Protein AF-A0A2V5J7X0-F1 (afdb_monomer_lite)

Foldseek 3Di:
DDDDDDPDPDDPDDPDDDDDDDDDPVVPVVVVVVVLCVCVVVVNDVHSVPDPPDDDPDDDDD

Structure (mmCIF, N/CA/C/O backbone):
data_AF-A0A2V5J7X0-F1
#
_entry.id   AF-A0A2V5J7X0-F1
#
loop_
_atom_site.group_PDB
_atom_site.id
_atom_site.type_symbol
_atom_site.label_atom_id
_atom_site.label_alt_id
_atom_site.label_comp_id
_atom_site.label_asym_id
_atom_site.label_entity_id
_atom_site.label_seq_id
_atom_site.pdbx_PDB_ins_code
_atom_site.Cartn_x
_atom_site.Cartn_y
_atom_site.Cartn_z
_atom_site.occupancy
_atom_site.B_iso_or_equiv
_atom_site.auth_seq_id
_atom_site.auth_comp_id
_atom_site.auth_asym_id
_atom_site.auth_atom_id
_atom_site.pdbx_PDB_model_num
ATOM 1 N N . MET A 1 1 ? 5.971 -10.171 18.822 1.00 37.22 1 MET A N 1
ATOM 2 C CA . MET A 1 1 ? 6.094 -8.821 19.416 1.00 37.22 1 MET A CA 1
ATOM 3 C C . MET A 1 1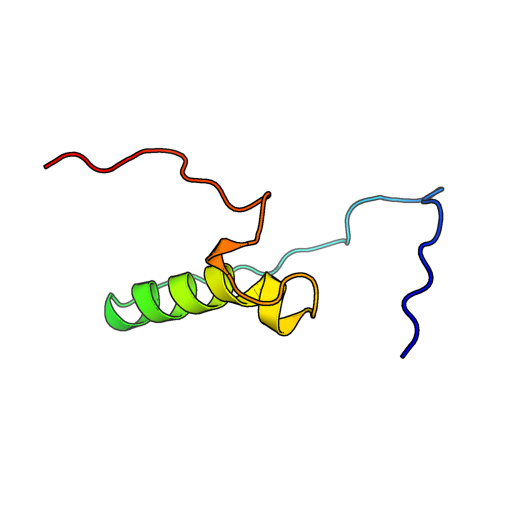 ? 4.693 -8.248 19.573 1.00 37.22 1 MET A C 1
ATOM 5 O O . MET A 1 1 ? 4.008 -8.178 18.559 1.00 37.22 1 MET A O 1
ATOM 9 N N . PRO A 1 2 ? 4.213 -7.913 20.781 1.00 44.12 2 PRO A N 1
ATOM 10 C CA . PRO A 1 2 ? 2.884 -7.335 20.933 1.00 44.12 2 PRO A CA 1
ATOM 11 C C . PRO A 1 2 ? 2.924 -5.855 20.533 1.00 44.12 2 PRO A C 1
ATOM 13 O O . PRO A 1 2 ? 3.804 -5.111 20.962 1.00 44.12 2 PRO A O 1
ATOM 16 N N . ARG A 1 3 ? 2.000 -5.441 19.662 1.00 51.88 3 ARG A N 1
ATOM 17 C CA . ARG A 1 3 ? 1.893 -4.072 19.146 1.00 51.88 3 ARG A CA 1
ATOM 18 C C . ARG A 1 3 ? 0.970 -3.278 20.073 1.00 51.88 3 ARG A C 1
ATOM 20 O O . ARG A 1 3 ? -0.246 -3.394 19.976 1.00 51.88 3 ARG A O 1
ATOM 27 N N . THR A 1 4 ? 1.545 -2.528 21.006 1.00 49.81 4 THR A N 1
ATOM 28 C CA . THR A 1 4 ? 0.798 -1.673 21.938 1.00 49.81 4 THR A CA 1
ATOM 29 C C . THR A 1 4 ? 0.221 -0.479 21.179 1.00 49.81 4 THR A C 1
ATOM 31 O O . THR A 1 4 ? 0.967 0.351 20.660 1.00 49.81 4 THR A O 1
ATOM 34 N N . THR A 1 5 ? -1.103 -0.383 21.086 1.00 54.06 5 THR A N 1
ATOM 35 C CA . THR A 1 5 ? -1.784 0.778 20.500 1.00 54.06 5 THR A CA 1
ATOM 36 C C . THR A 1 5 ? -1.724 1.934 21.501 1.00 54.06 5 THR A C 1
ATOM 38 O O . THR A 1 5 ? -2.522 2.002 22.432 1.00 54.06 5 THR A O 1
ATOM 41 N N . SER A 1 6 ? -0.735 2.816 21.354 1.00 59.88 6 SER A N 1
ATOM 42 C CA . SER A 1 6 ? -0.670 4.074 22.106 1.00 59.88 6 SER A CA 1
ATOM 43 C C . SER A 1 6 ? -1.726 5.045 21.569 1.00 59.88 6 SER A C 1
ATOM 45 O O . SER A 1 6 ? -1.767 5.315 20.369 1.00 59.88 6 SER A O 1
ATOM 47 N N . SER A 1 7 ? -2.577 5.568 22.452 1.00 59.84 7 SER A N 1
ATOM 48 C CA . SER A 1 7 ? -3.429 6.728 22.173 1.00 59.84 7 SER A CA 1
ATOM 49 C C . SER A 1 7 ? -2.522 7.923 21.868 1.00 59.84 7 SER A C 1
ATOM 51 O O . SER A 1 7 ? -1.855 8.430 22.767 1.00 59.84 7 SER A O 1
ATOM 53 N N . ALA A 1 8 ? -2.435 8.340 20.605 1.00 63.47 8 ALA A N 1
ATOM 54 C CA . ALA A 1 8 ? -1.425 9.295 20.159 1.00 63.47 8 ALA A CA 1
ATOM 55 C C . ALA A 1 8 ? -1.654 10.713 20.722 1.00 63.47 8 ALA A C 1
ATOM 57 O O . ALA A 1 8 ? -2.459 11.477 20.203 1.00 63.47 8 ALA A O 1
ATOM 58 N N . THR A 1 9 ? -0.885 11.095 21.743 1.00 68.12 9 THR A N 1
ATOM 59 C CA . THR A 1 9 ? -0.692 12.486 22.207 1.00 68.12 9 THR A CA 1
ATOM 60 C C . THR A 1 9 ? 0.610 13.097 21.651 1.00 68.12 9 THR A C 1
ATOM 62 O O . THR A 1 9 ? 1.318 13.827 22.338 1.00 68.12 9 THR A O 1
ATOM 65 N N . GLY A 1 10 ? 0.946 12.804 20.386 1.00 74.19 10 GLY A N 1
ATOM 66 C CA . GLY A 1 10 ? 2.170 13.260 19.706 1.00 74.19 10 GLY A CA 1
ATOM 67 C C . GLY A 1 10 ? 1.993 13.434 18.191 1.00 74.19 10 GLY A C 1
ATOM 68 O O . GLY A 1 10 ? 0.884 13.303 17.676 1.00 74.19 10 GLY A O 1
ATOM 69 N N . ALA A 1 11 ? 3.076 13.744 17.467 1.00 82.62 11 ALA A N 1
ATOM 70 C CA . ALA A 1 11 ? 3.033 13.896 16.010 1.00 82.62 11 ALA A CA 1
ATOM 71 C C . ALA A 1 11 ? 2.571 12.590 15.337 1.00 82.62 11 ALA A C 1
ATOM 73 O O . ALA A 1 11 ? 3.192 11.545 15.509 1.00 82.62 11 ALA A O 1
ATOM 74 N N . ILE A 1 12 ? 1.474 12.669 14.578 1.00 88.62 12 ILE A N 1
ATOM 75 C CA . ILE A 1 12 ? 0.840 11.521 13.906 1.00 88.62 12 ILE A CA 1
ATOM 76 C C . ILE A 1 12 ? 1.733 10.971 12.784 1.00 88.62 12 ILE A C 1
ATOM 78 O O . ILE A 1 12 ? 1.740 9.771 12.518 1.00 88.62 12 ILE A O 1
ATOM 82 N N . TRP A 1 13 ? 2.497 11.850 12.135 1.00 88.62 13 TRP A N 1
ATOM 83 C CA . TRP A 1 13 ? 3.352 11.509 11.005 1.00 88.62 13 TRP A CA 1
ATOM 84 C C . TRP A 1 13 ? 4.788 11.242 11.446 1.00 88.62 13 TRP A C 1
ATOM 86 O O . TRP A 1 13 ? 5.384 12.027 12.188 1.00 88.62 13 TRP A O 1
ATOM 96 N N . GLN A 1 14 ? 5.366 10.161 10.925 1.00 89.00 14 GLN A N 1
ATOM 97 C CA . GLN A 1 14 ? 6.807 9.947 10.966 1.00 89.00 14 GLN A CA 1
ATOM 98 C C . GLN A 1 14 ? 7.500 11.007 10.091 1.00 89.00 14 GLN A C 1
ATOM 100 O O . GLN A 1 14 ? 6.990 11.378 9.035 1.00 89.00 14 GLN A O 1
ATOM 105 N N . ARG A 1 15 ? 8.655 11.515 10.536 1.00 91.50 15 ARG A N 1
ATOM 106 C CA . ARG A 1 15 ? 9.499 12.392 9.710 1.00 91.50 15 ARG A CA 1
ATOM 107 C C . ARG A 1 15 ? 10.103 11.586 8.559 1.00 91.50 15 ARG A C 1
ATOM 109 O O . ARG A 1 15 ? 10.575 10.478 8.794 1.00 91.50 15 ARG A O 1
ATOM 116 N N . GLU A 1 16 ? 10.155 12.209 7.381 1.00 91.75 16 GLU A N 1
ATOM 117 C CA . GLU A 1 16 ? 10.614 11.608 6.117 1.00 91.75 16 GLU A CA 1
ATOM 118 C C . GLU A 1 16 ? 9.667 10.527 5.571 1.00 91.75 16 GLU A C 1
ATOM 120 O O . GLU A 1 16 ? 8.708 10.112 6.221 1.00 91.75 16 GLU A O 1
ATOM 125 N N . PHE A 1 17 ? 9.897 10.120 4.326 1.00 91.25 17 PHE A N 1
ATOM 126 C CA . PHE A 1 17 ? 9.100 9.120 3.624 1.00 91.25 17 PHE A CA 1
ATOM 127 C C . PHE A 1 17 ? 9.999 8.278 2.721 1.00 91.25 17 PHE A C 1
ATOM 129 O O . PHE A 1 17 ? 11.125 8.661 2.417 1.00 91.25 17 PHE A O 1
ATOM 136 N N . PHE A 1 18 ? 9.496 7.116 2.309 1.00 89.56 18 PHE A N 1
ATOM 137 C CA . PHE A 1 18 ? 10.165 6.273 1.327 1.00 89.56 18 PHE A CA 1
ATOM 138 C C . PHE A 1 18 ? 9.643 6.596 -0.073 1.00 89.56 18 PHE A C 1
ATOM 140 O O . PHE A 1 18 ? 8.456 6.407 -0.346 1.00 89.56 18 PHE A O 1
ATOM 147 N N . ASP A 1 19 ? 10.529 7.036 -0.962 1.00 88.94 19 ASP A N 1
ATOM 148 C CA . ASP A 1 19 ? 10.260 7.246 -2.378 1.00 88.94 19 ASP A CA 1
ATOM 149 C C . ASP A 1 19 ? 11.113 6.328 -3.261 1.00 88.94 19 ASP A C 1
ATOM 151 O O . ASP A 1 19 ? 12.299 6.096 -3.032 1.00 88.94 19 ASP A O 1
ATOM 155 N N . HIS A 1 20 ? 10.492 5.758 -4.295 1.00 83.69 20 HIS A N 1
ATOM 156 C CA . HIS A 1 20 ? 11.196 4.921 -5.259 1.00 83.69 20 HIS A CA 1
ATOM 157 C C . HIS A 1 20 ? 10.610 5.089 -6.659 1.00 83.69 20 HIS A C 1
ATOM 159 O O . HIS A 1 20 ? 9.443 4.776 -6.893 1.00 83.69 20 HIS A O 1
ATOM 165 N N . LEU A 1 21 ? 11.433 5.564 -7.599 1.00 84.75 21 LEU A N 1
ATOM 166 C CA . LEU A 1 21 ? 11.034 5.739 -8.993 1.00 84.75 21 LEU A CA 1
ATOM 167 C C . LEU A 1 21 ? 11.015 4.390 -9.724 1.00 84.75 21 LEU A C 1
ATOM 169 O O . LEU A 1 21 ? 12.040 3.712 -9.814 1.00 84.75 21 LEU A O 1
ATOM 173 N N . LEU A 1 22 ? 9.866 4.039 -10.298 1.00 82.44 22 LEU A N 1
ATOM 174 C CA . LEU A 1 22 ? 9.714 2.860 -11.150 1.00 82.44 22 LEU A CA 1
ATOM 175 C C . LEU A 1 22 ? 10.212 3.190 -12.562 1.00 82.44 22 LEU A C 1
ATOM 177 O O . LEU A 1 22 ? 9.724 4.131 -13.181 1.00 82.44 22 LEU A O 1
ATOM 181 N N . ARG A 1 23 ? 11.218 2.454 -13.053 1.00 76.94 23 ARG A N 1
ATOM 182 C CA . ARG A 1 23 ? 11.884 2.734 -14.343 1.00 76.94 23 ARG A CA 1
ATOM 183 C C . ARG A 1 23 ? 11.659 1.678 -15.431 1.00 76.94 23 ARG A C 1
ATOM 185 O O . ARG A 1 23 ? 12.062 1.913 -16.563 1.00 76.94 23 ARG A O 1
ATOM 192 N N . SER A 1 24 ? 11.037 0.541 -15.121 1.00 73.94 24 SER A N 1
ATOM 193 C CA . SER A 1 24 ? 10.724 -0.508 -16.100 1.00 73.94 24 SER A CA 1
ATOM 194 C C . SER A 1 24 ? 9.319 -1.065 -15.887 1.00 73.94 24 SER A C 1
ATOM 196 O O . SER A 1 24 ? 8.833 -1.121 -14.756 1.00 73.94 24 SER A O 1
ATOM 198 N N . GLU A 1 25 ? 8.679 -1.499 -16.972 1.00 63.81 25 GLU A N 1
ATOM 199 C CA . GLU A 1 25 ? 7.338 -2.103 -16.948 1.00 63.81 25 GLU A CA 1
ATOM 200 C C . GLU A 1 25 ? 7.306 -3.399 -16.121 1.00 63.81 25 GLU A C 1
ATOM 202 O O . GLU A 1 25 ? 6.383 -3.604 -15.339 1.00 63.81 25 GLU A O 1
ATOM 207 N N . GLU A 1 26 ? 8.379 -4.200 -16.156 1.00 58.56 26 GLU A N 1
ATOM 208 C CA . GLU A 1 26 ? 8.535 -5.411 -15.330 1.00 58.56 26 GLU A CA 1
ATOM 209 C C . GLU A 1 26 ? 8.514 -5.115 -13.812 1.00 58.56 26 GLU A C 1
ATOM 211 O O . GLU A 1 26 ? 8.216 -5.986 -12.994 1.00 58.56 26 GLU A O 1
ATOM 216 N N . SER A 1 27 ? 8.781 -3.865 -13.411 1.00 69.94 27 SER A N 1
ATOM 217 C CA . SER A 1 27 ? 8.730 -3.435 -12.012 1.00 69.94 27 SER A CA 1
ATOM 218 C C . SER A 1 27 ? 7.321 -3.055 -11.548 1.00 69.94 27 SER A C 1
ATOM 220 O O . SER A 1 27 ? 7.035 -3.156 -10.354 1.00 69.94 27 SER A O 1
ATOM 222 N N . TYR A 1 28 ? 6.435 -2.624 -12.452 1.00 77.94 28 TYR A N 1
ATOM 223 C CA . TYR A 1 28 ? 5.142 -2.059 -12.062 1.00 77.94 28 TYR A CA 1
ATOM 224 C C . TYR A 1 28 ? 4.230 -3.111 -11.425 1.00 77.94 28 TYR A C 1
ATOM 226 O O . TYR A 1 28 ? 3.816 -2.946 -10.276 1.00 77.94 28 TYR A O 1
ATOM 234 N N . ASP A 1 29 ? 4.012 -4.237 -12.106 1.00 83.38 29 ASP A N 1
ATOM 235 C CA . ASP A 1 29 ? 3.13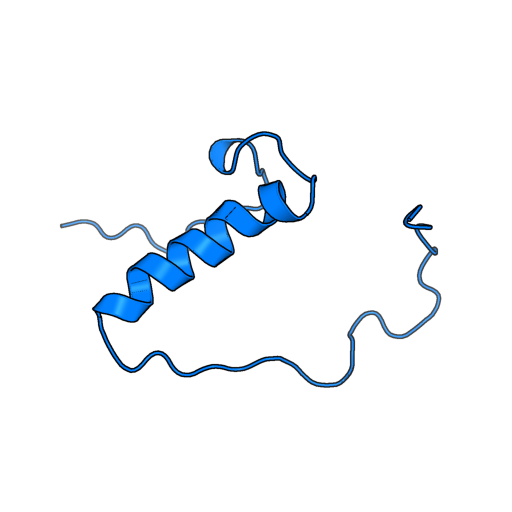2 -5.309 -11.622 1.00 83.38 29 ASP A CA 1
ATOM 236 C C . ASP A 1 29 ? 3.627 -5.911 -10.304 1.00 83.38 29 ASP A C 1
ATOM 238 O O . ASP A 1 29 ? 2.852 -6.180 -9.385 1.00 83.38 29 ASP A O 1
ATOM 242 N N . GLN A 1 30 ? 4.944 -6.080 -10.167 1.00 86.38 30 GLN A N 1
ATOM 243 C CA . GLN A 1 30 ? 5.549 -6.587 -8.935 1.00 86.38 30 GLN A CA 1
ATOM 244 C C . GLN A 1 30 ? 5.312 -5.637 -7.757 1.00 86.38 30 GLN A C 1
ATOM 246 O O . GLN A 1 30 ? 5.033 -6.078 -6.639 1.00 86.38 30 GLN A O 1
ATOM 251 N N . LYS A 1 31 ? 5.406 -4.326 -7.992 1.00 86.44 31 LYS A N 1
ATOM 252 C CA . LYS A 1 31 ? 5.188 -3.307 -6.959 1.00 86.44 31 LYS A CA 1
ATOM 253 C C . LYS A 1 31 ? 3.714 -3.153 -6.624 1.00 86.44 31 LYS A C 1
ATOM 255 O O . LYS A 1 31 ? 3.386 -3.012 -5.447 1.00 86.44 31 LYS A O 1
ATOM 260 N N . TRP A 1 32 ? 2.840 -3.260 -7.619 1.00 87.81 32 TRP A N 1
ATOM 261 C CA . TRP A 1 32 ? 1.403 -3.332 -7.400 1.00 87.81 32 TRP A CA 1
ATOM 262 C C . TRP A 1 32 ? 1.041 -4.517 -6.502 1.00 87.81 32 TRP A C 1
ATOM 264 O O . TRP A 1 32 ? 0.417 -4.326 -5.459 1.00 87.81 32 TRP A O 1
ATOM 274 N N . ASN A 1 33 ? 1.522 -5.719 -6.834 1.00 91.12 33 ASN A N 1
ATOM 275 C CA . ASN A 1 33 ? 1.309 -6.913 -6.015 1.00 91.12 33 ASN A CA 1
ATOM 276 C C . ASN A 1 33 ? 1.854 -6.727 -4.589 1.00 91.12 33 ASN A C 1
ATOM 278 O O . ASN A 1 33 ? 1.189 -7.096 -3.626 1.00 91.12 33 ASN A O 1
ATOM 282 N N . TYR A 1 34 ? 3.017 -6.083 -4.428 1.00 91.31 34 TYR A N 1
ATOM 283 C CA . TYR A 1 34 ? 3.563 -5.770 -3.104 1.00 91.31 34 TYR A CA 1
ATOM 284 C C . TYR A 1 34 ? 2.622 -4.891 -2.264 1.00 91.31 34 TYR A C 1
ATOM 286 O O . TYR A 1 34 ? 2.367 -5.207 -1.101 1.00 91.31 34 TYR A O 1
ATOM 294 N N . VAL A 1 35 ? 2.099 -3.799 -2.832 1.00 91.81 35 VAL A N 1
ATOM 295 C CA . VAL A 1 35 ? 1.168 -2.905 -2.122 1.00 91.81 35 VAL A CA 1
ATOM 296 C C . VAL A 1 35 ? -0.148 -3.621 -1.825 1.00 91.81 35 VAL A C 1
ATOM 298 O O . VAL A 1 35 ? -0.647 -3.527 -0.704 1.00 91.81 35 VAL A O 1
ATOM 301 N N . ARG A 1 36 ? -0.676 -4.376 -2.793 1.00 93.62 36 ARG A N 1
ATOM 302 C CA . ARG A 1 36 ? -1.911 -5.154 -2.651 1.00 93.62 36 ARG A CA 1
ATOM 303 C C . ARG A 1 36 ? -1.815 -6.193 -1.530 1.00 93.62 36 ARG A C 1
ATOM 305 O O . ARG A 1 36 ? -2.751 -6.335 -0.751 1.00 93.62 36 ARG A O 1
ATOM 312 N N . ASP A 1 37 ? -0.682 -6.880 -1.413 1.00 96.44 37 ASP A N 1
ATOM 313 C CA . ASP A 1 37 ? -0.512 -7.995 -0.474 1.00 96.44 37 ASP A CA 1
ATOM 314 C C . ASP A 1 37 ? 0.046 -7.547 0.899 1.00 96.44 37 ASP A C 1
ATOM 316 O O . ASP A 1 37 ? 0.143 -8.345 1.837 1.00 96.44 37 ASP A O 1
ATOM 320 N N . ASN A 1 38 ? 0.387 -6.262 1.071 1.00 95.81 38 ASN A N 1
ATOM 321 C CA . ASN A 1 38 ? 0.901 -5.709 2.332 1.00 95.81 38 ASN A CA 1
ATOM 322 C C . ASN A 1 38 ? -0.007 -5.935 3.558 1.00 95.81 38 ASN A C 1
ATOM 324 O O . ASN A 1 38 ? 0.532 -6.264 4.618 1.00 95.81 38 ASN A O 1
ATOM 328 N N . PRO A 1 39 ? -1.346 -5.809 3.469 1.00 97.25 39 PRO A N 1
ATOM 329 C CA . PRO A 1 39 ? -2.233 -6.110 4.591 1.00 97.25 39 PRO A CA 1
ATOM 330 C C . PRO A 1 39 ? -2.091 -7.552 5.085 1.00 97.25 39 PRO A C 1
ATOM 332 O O . PRO A 1 39 ? -2.059 -7.784 6.292 1.00 97.25 39 PRO A O 1
ATOM 335 N N . VAL A 1 40 ? -1.918 -8.509 4.169 1.00 97.56 40 VAL A N 1
ATOM 336 C CA . VAL A 1 40 ? -1.691 -9.922 4.508 1.00 97.56 40 VAL A CA 1
ATOM 337 C C . VAL A 1 40 ? -0.329 -10.090 5.176 1.00 97.56 40 VAL A C 1
ATOM 339 O O . VAL A 1 40 ? -0.232 -10.670 6.255 1.00 97.56 40 VAL A O 1
ATOM 342 N N . ARG A 1 41 ? 0.728 -9.494 4.605 1.00 97.00 41 ARG A N 1
ATOM 343 C CA . ARG A 1 41 ? 2.087 -9.514 5.185 1.00 97.00 41 ARG A CA 1
ATOM 344 C C . ARG A 1 41 ? 2.147 -8.903 6.589 1.00 97.00 41 ARG A C 1
ATOM 346 O O . ARG A 1 41 ? 2.96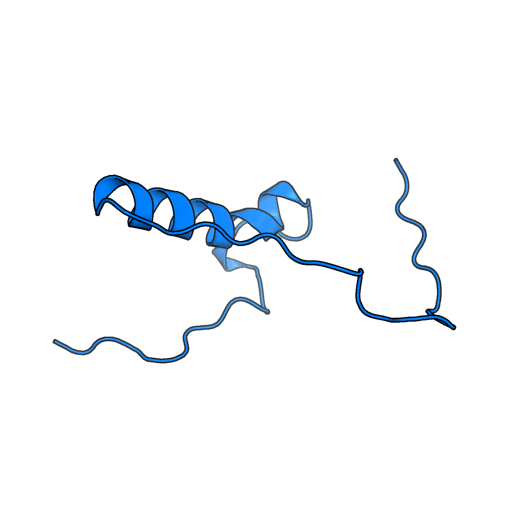5 -9.319 7.406 1.00 97.00 41 ARG A O 1
ATOM 353 N N . ALA A 1 42 ? 1.298 -7.916 6.866 1.00 96.75 42 ALA A N 1
ATOM 354 C CA . ALA A 1 42 ? 1.172 -7.263 8.165 1.00 96.75 42 ALA A CA 1
ATOM 355 C C . ALA A 1 42 ? 0.222 -7.991 9.139 1.00 96.75 42 ALA A C 1
ATOM 357 O O . ALA A 1 42 ? 0.055 -7.527 10.267 1.00 96.75 42 ALA A O 1
ATOM 358 N N . ASN A 1 43 ? -0.371 -9.125 8.738 1.00 97.12 43 ASN A N 1
ATOM 359 C CA . ASN A 1 43 ? -1.389 -9.874 9.487 1.00 97.12 43 ASN A CA 1
ATOM 360 C C . ASN A 1 43 ? -2.647 -9.048 9.815 1.00 97.12 43 ASN A C 1
ATOM 362 O O . ASN A 1 43 ? -3.226 -9.178 10.892 1.00 97.12 43 ASN A O 1
ATOM 366 N N . LEU A 1 44 ? -3.050 -8.168 8.898 1.00 96.06 44 LEU A N 1
ATOM 367 C CA . LEU A 1 44 ? -4.242 -7.327 9.021 1.00 96.06 44 LEU A CA 1
ATOM 368 C C . LEU A 1 44 ? -5.455 -7.888 8.255 1.00 96.06 44 LEU A C 1
ATOM 370 O O . LEU A 1 44 ? -6.578 -7.481 8.534 1.00 96.06 44 LEU A O 1
ATOM 374 N N . ALA A 1 45 ? -5.238 -8.817 7.319 1.00 97.12 45 ALA A N 1
ATOM 375 C CA . ALA A 1 45 ? -6.270 -9.537 6.566 1.00 97.12 45 ALA A CA 1
ATOM 376 C C . ALA A 1 45 ? -5.786 -10.955 6.210 1.00 97.12 45 ALA A C 1
ATOM 378 O O . ALA A 1 45 ? -4.575 -11.178 6.140 1.00 97.12 45 ALA A O 1
ATOM 379 N N . GLN A 1 46 ? -6.701 -11.905 5.975 1.00 97.19 46 GLN A N 1
ATOM 380 C CA . GLN A 1 46 ? -6.326 -13.270 5.560 1.00 97.19 46 GLN A CA 1
ATOM 381 C C . GLN A 1 46 ? -5.996 -13.337 4.066 1.00 97.19 46 GLN A C 1
ATOM 383 O O . GLN A 1 46 ? -5.135 -14.109 3.647 1.00 97.19 46 GLN A O 1
ATOM 388 N N . SER A 1 47 ? -6.639 -12.486 3.270 1.00 96.94 47 SER A N 1
ATOM 389 C CA . SER A 1 47 ? -6.365 -12.307 1.849 1.00 96.94 47 SER A CA 1
ATOM 390 C C . SER A 1 47 ? -6.401 -10.824 1.481 1.00 96.94 47 SER A C 1
ATOM 392 O O . SER A 1 47 ? -7.026 -10.013 2.164 1.00 96.94 47 SER A O 1
ATOM 394 N N . ALA A 1 48 ? -5.731 -10.442 0.391 1.00 95.00 48 ALA A N 1
ATOM 395 C CA . ALA A 1 48 ? -5.730 -9.049 -0.055 1.00 95.00 48 ALA A CA 1
ATOM 396 C C . ALA A 1 48 ? -7.136 -8.545 -0.435 1.00 95.00 48 ALA A C 1
ATOM 398 O O . ALA A 1 48 ? -7.437 -7.369 -0.257 1.00 95.00 48 ALA A O 1
ATOM 399 N N . ALA A 1 49 ? -8.003 -9.442 -0.917 1.00 94.44 49 ALA A N 1
ATOM 400 C CA . ALA A 1 49 ? -9.378 -9.131 -1.307 1.00 94.44 49 ALA A CA 1
ATOM 401 C C . ALA A 1 49 ? -10.279 -8.751 -0.119 1.00 94.44 49 ALA A C 1
ATOM 403 O O . ALA A 1 49 ? -11.284 -8.073 -0.303 1.00 94.44 49 ALA A O 1
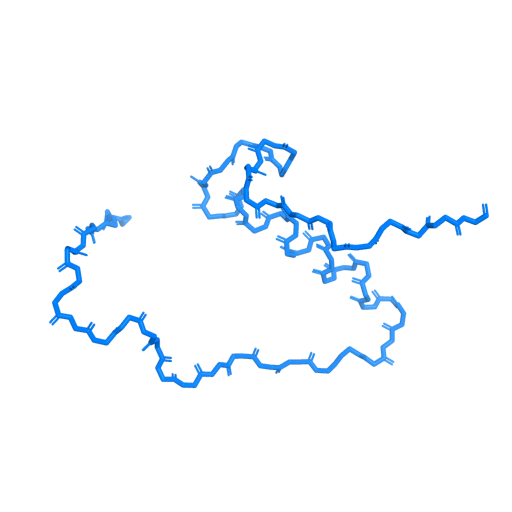ATOM 404 N N . GLU A 1 50 ? -9.925 -9.167 1.098 1.00 95.69 50 GLU A N 1
ATOM 405 C CA . GLU A 1 50 ? -10.669 -8.835 2.318 1.00 95.69 50 GLU A CA 1
ATOM 406 C C . GLU A 1 50 ? -10.307 -7.458 2.885 1.00 95.69 50 GLU A C 1
ATOM 408 O O . GLU A 1 50 ? -10.923 -7.024 3.857 1.00 95.69 50 GLU A O 1
ATOM 413 N N . TRP A 1 51 ? -9.300 -6.769 2.333 1.00 95.88 51 TRP A N 1
ATOM 414 C CA . TRP A 1 51 ? -8.832 -5.503 2.887 1.00 95.88 51 TRP A CA 1
ATOM 415 C C . TRP A 1 51 ? -9.799 -4.351 2.564 1.00 95.88 51 TRP A C 1
ATOM 417 O O . TRP A 1 51 ? -9.848 -3.902 1.419 1.00 95.88 51 TRP A O 1
ATOM 427 N N . PRO A 1 52 ? -10.528 -3.795 3.554 1.00 92.94 52 PRO A N 1
ATOM 428 C CA . PRO A 1 52 ? -11.603 -2.836 3.287 1.00 92.94 52 PRO A CA 1
ATOM 429 C C . PRO A 1 52 ? -11.092 -1.430 2.948 1.00 92.94 52 PRO A C 1
ATOM 431 O O . PRO A 1 5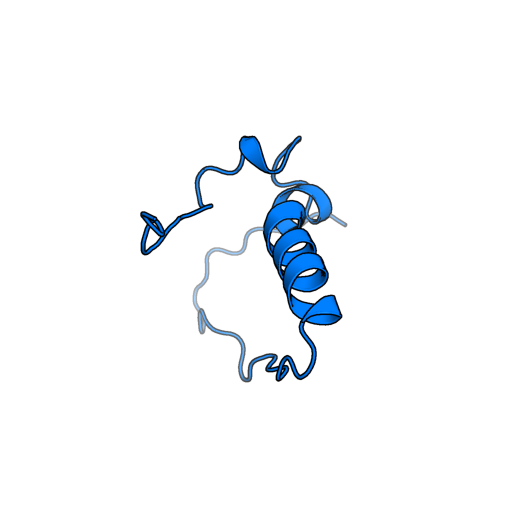2 ? -11.867 -0.575 2.532 1.00 92.94 52 PRO A O 1
ATOM 434 N N . PHE A 1 53 ? -9.797 -1.177 3.154 1.00 92.50 53 PHE A N 1
ATOM 435 C CA . PHE A 1 53 ? -9.152 0.106 2.872 1.00 92.50 53 PHE A CA 1
ATOM 436 C C . PHE A 1 53 ? -8.336 0.075 1.574 1.00 92.50 53 PHE A C 1
ATOM 438 O O . PHE A 1 53 ? -7.576 1.004 1.305 1.00 92.50 53 PHE A O 1
ATOM 445 N N . ALA A 1 54 ? -8.448 -1.002 0.789 1.00 89.44 54 ALA A N 1
ATOM 446 C CA . ALA A 1 54 ? -8.021 -0.977 -0.602 1.00 89.44 54 ALA A CA 1
ATOM 447 C C . ALA A 1 54 ? -8.995 -0.097 -1.399 1.00 89.44 54 ALA A C 1
ATOM 449 O O . ALA A 1 54 ? -10.197 -0.105 -1.141 1.00 89.44 54 ALA A O 1
ATOM 450 N N . GLY A 1 55 ? -8.482 0.6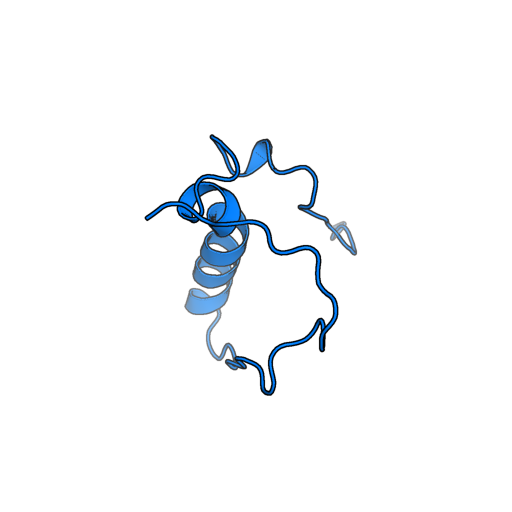66 -2.360 1.00 82.38 55 GLY A N 1
ATOM 451 C CA . GLY A 1 55 ? -9.300 1.559 -3.172 1.00 82.38 55 GLY A CA 1
ATOM 452 C C . GLY A 1 55 ? -8.777 1.672 -4.595 1.00 82.38 55 GLY A C 1
ATOM 453 O O . GLY A 1 55 ? -7.574 1.577 -4.835 1.00 82.38 55 GLY A O 1
ATOM 454 N N . GLU A 1 56 ? -9.703 1.889 -5.521 1.00 82.06 56 GLU A N 1
ATOM 455 C CA . GLU A 1 56 ? -9.451 2.258 -6.910 1.00 82.06 56 GLU A CA 1
ATOM 456 C C . GLU A 1 56 ? -9.858 3.726 -7.077 1.00 82.06 56 GLU A C 1
ATOM 458 O O . GLU A 1 56 ? -10.937 4.118 -6.630 1.00 82.06 56 GLU A O 1
ATOM 463 N N . ILE A 1 57 ? -8.977 4.551 -7.650 1.00 76.81 57 ILE A N 1
ATOM 464 C CA . ILE A 1 57 ? -9.267 5.979 -7.866 1.00 76.81 57 ILE A CA 1
ATOM 465 C C . ILE A 1 57 ? -9.988 6.170 -9.203 1.00 76.81 57 ILE A C 1
ATOM 467 O O . ILE A 1 57 ? -11.004 6.850 -9.249 1.00 76.81 57 ILE A O 1
ATOM 471 N N . GLU A 1 58 ? -9.494 5.540 -10.271 1.00 78.50 58 GLU A N 1
ATOM 472 C CA . GLU A 1 58 ? -10.088 5.607 -11.607 1.00 78.50 58 GLU A CA 1
ATOM 473 C C . GLU A 1 58 ? -10.067 4.225 -12.254 1.00 78.50 58 GLU A C 1
ATOM 475 O O . GLU A 1 58 ? -9.006 3.610 -12.377 1.00 78.50 58 GLU A O 1
ATOM 480 N N . ALA A 1 59 ? -11.233 3.767 -12.705 1.00 78.06 59 ALA A N 1
ATOM 481 C CA . ALA A 1 59 ? -11.343 2.539 -13.476 1.00 78.06 59 ALA A CA 1
ATOM 482 C C . ALA A 1 59 ? -10.981 2.807 -14.938 1.00 78.06 59 ALA A C 1
ATOM 484 O O . ALA A 1 59 ? -11.661 3.573 -15.628 1.00 78.06 59 ALA A O 1
ATOM 485 N N . LEU A 1 60 ? -9.929 2.149 -15.431 1.00 75.06 60 LEU A N 1
ATOM 486 C CA . LEU A 1 60 ? -9.561 2.209 -16.843 1.00 75.06 60 LEU A CA 1
ATOM 487 C C . LEU A 1 60 ? -10.624 1.471 -17.666 1.00 75.06 60 LEU A C 1
ATOM 489 O O . LEU A 1 60 ? -10.735 0.247 -17.620 1.00 75.06 60 LEU A O 1
ATOM 493 N N . ARG A 1 61 ? -11.438 2.232 -18.400 1.00 76.19 61 ARG A N 1
ATOM 494 C CA . ARG A 1 61 ? -12.379 1.703 -19.392 1.00 76.19 61 ARG A CA 1
ATOM 495 C C . ARG A 1 61 ? -11.695 1.725 -20.756 1.00 76.19 61 ARG A C 1
ATOM 497 O O . ARG A 1 61 ? -11.163 2.765 -21.140 1.00 76.19 61 ARG A O 1
ATOM 504 N N . PHE A 1 62 ? -11.714 0.592 -21.449 1.00 65.62 62 PHE A N 1
ATOM 505 C CA . PHE A 1 62 ? -11.195 0.429 -22.808 1.00 65.62 62 PHE A CA 1
ATOM 506 C C . PHE A 1 62 ? -12.351 0.374 -23.806 1.00 65.62 62 PHE A C 1
ATOM 508 O O . PHE A 1 62 ? -13.407 -0.192 -23.434 1.00 65.62 62 PHE A O 1
#

Radius of gyration: 15.79 Å; chains: 1; bounding box: 24×27×45 Å

Secondary structure (DSSP, 8-state):
---------S-SSPSS-------SHHHHHHHHHHHHHHHHHTTS-SSGGG-TT---S-----

Sequence (62 aa):
MPRTTSSATGAIWQREFFDHLLRSEESYDQKWNYVRDNPVRANLAQSAAEWPFAGEIEALRF

pLDDT: mean 82.0, std 14.86, range [37.22, 97.56]